Protein AF-A0A7S3NEX8-F1 (afdb_monomer)

Sequence (123 aa):
LKKEWFSLLGRELYYYRSKKESQHKNLYILVGVYIIKEEEELFQNELKLYPFTLVFPHKTRTFYLIKEDERDKWVSTLKQVVGYADFFDYYESGEIIGKGKFGVVKSAVHLKTGKQVAVKILQ

Nearest PDB structures (foldseek):
  5mr1-assembly1_A  TM=8.732E-01  e=9.512E-04  Homo sapiens
  1upr-assembly1_A  TM=8.525E-01  e=6.381E-03  Homo sapiens
  4ejn-assembly1_A  TM=4.653E-01  e=3.704E-03  Homo sapiens
  3ncz-assembly2_C  TM=6.601E-01  e=1.495E-01  Homo sapiens
  5bml-assembly1_B  TM=6.326E-01  e=1.416E-01  Homo sapiens

Solvent-accessible surface area (backbone atoms only — not comparable to full-atom values): 7303 Å² total; per-residue (Å²): 139,82,85,72,32,74,48,78,54,85,55,34,43,34,32,24,84,43,88,85,56,90,64,67,77,45,76,42,78,35,78,81,44,46,79,45,83,51,72,73,45,66,50,92,82,74,44,62,31,24,34,35,34,42,38,44,96,88,50,74,50,77,47,78,28,80,42,62,68,60,37,51,52,50,53,53,53,49,38,60,52,49,61,64,71,61,65,72,81,47,31,49,81,55,58,80,76,45,78,56,100,66,32,38,30,25,36,28,34,32,68,91,76,68,46,77,46,77,46,78,47,73,112

Organism: NCBI:txid151035

Structure (mmCIF, N/CA/C/O backbone):
data_AF-A0A7S3NEX8-F1
#
_entry.id   AF-A0A7S3NEX8-F1
#
loop_
_atom_site.group_PDB
_atom_site.id
_atom_site.type_symbol
_atom_site.label_atom_id
_atom_site.label_alt_id
_atom_site.label_comp_id
_atom_site.label_asym_id
_atom_site.label_entity_id
_atom_site.label_seq_id
_atom_site.pdbx_PDB_ins_code
_atom_site.Cartn_x
_atom_site.Cartn_y
_atom_site.Cartn_z
_atom_site.occupancy
_atom_site.B_iso_or_equiv
_atom_site.auth_seq_id
_atom_site.auth_comp_id
_atom_site.auth_asym_id
_atom_site.auth_atom_id
_atom_site.pdbx_PDB_model_num
ATOM 1 N N . LEU A 1 1 ? 17.549 9.456 -11.528 1.00 75.19 1 LEU A N 1
ATOM 2 C CA . LEU A 1 1 ? 16.768 8.253 -11.145 1.00 75.19 1 LEU A CA 1
ATOM 3 C C . LEU A 1 1 ? 17.329 7.030 -11.862 1.00 75.19 1 LEU A C 1
ATOM 5 O O . LEU A 1 1 ? 17.746 7.161 -13.007 1.00 75.19 1 LEU A O 1
ATOM 9 N N . LYS A 1 2 ? 17.383 5.865 -11.206 1.00 84.06 2 LYS A N 1
ATOM 10 C CA . LYS A 1 2 ? 17.875 4.618 -11.813 1.00 84.06 2 LYS A CA 1
ATOM 11 C C . LYS A 1 2 ? 16.693 3.701 -12.118 1.00 84.06 2 LYS A C 1
ATOM 13 O O . LYS A 1 2 ? 15.859 3.482 -11.247 1.00 84.06 2 LYS A O 1
ATOM 18 N N . LYS A 1 3 ? 16.628 3.166 -13.340 1.00 86.88 3 LYS A N 1
ATOM 19 C CA . LYS A 1 3 ? 15.601 2.192 -13.728 1.00 86.88 3 LYS A CA 1
ATOM 20 C C . LYS A 1 3 ? 15.953 0.821 -13.165 1.00 86.88 3 LYS A C 1
ATOM 22 O O . LYS A 1 3 ? 17.060 0.327 -13.374 1.00 86.88 3 LYS A O 1
ATOM 27 N N . GLU A 1 4 ? 15.001 0.222 -12.470 1.00 89.38 4 GLU A N 1
ATOM 28 C CA . GLU A 1 4 ? 15.164 -1.038 -11.750 1.00 89.38 4 GLU A CA 1
ATOM 29 C C . GLU A 1 4 ? 13.970 -1.954 -12.030 1.00 89.38 4 GLU A C 1
ATOM 31 O O . GLU A 1 4 ? 12.901 -1.482 -12.424 1.00 89.38 4 GLU A O 1
ATOM 36 N N . TRP A 1 5 ? 14.166 -3.268 -11.897 1.00 90.81 5 TRP A N 1
ATOM 37 C CA . TRP A 1 5 ? 13.114 -4.251 -12.143 1.00 90.81 5 TRP A CA 1
ATOM 38 C C . TRP A 1 5 ? 12.693 -4.905 -10.833 1.00 90.81 5 TRP A C 1
ATOM 40 O O . TRP A 1 5 ? 13.539 -5.398 -10.087 1.00 90.81 5 TRP A O 1
ATOM 50 N N . PHE A 1 6 ? 11.387 -4.915 -10.573 1.00 92.88 6 PHE A N 1
ATOM 51 C CA . PHE A 1 6 ? 10.811 -5.465 -9.353 1.00 92.88 6 PHE A CA 1
ATOM 52 C C . PHE A 1 6 ? 9.786 -6.551 -9.667 1.00 92.88 6 PHE A C 1
ATOM 54 O O . PHE A 1 6 ? 9.048 -6.452 -10.647 1.00 92.88 6 PHE A O 1
ATOM 61 N N . SER A 1 7 ? 9.740 -7.577 -8.820 1.00 93.12 7 SE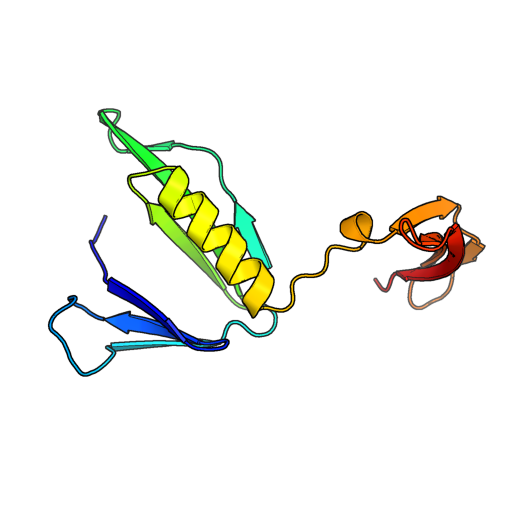R A N 1
ATOM 62 C CA . SER A 1 7 ? 8.745 -8.648 -8.884 1.00 93.12 7 SER A CA 1
ATOM 63 C C . SER A 1 7 ? 8.183 -8.913 -7.496 1.00 93.12 7 SER A C 1
ATOM 65 O O . SER A 1 7 ? 8.942 -9.054 -6.542 1.00 93.12 7 SER A O 1
ATOM 67 N N . LEU A 1 8 ? 6.861 -8.991 -7.387 1.00 92.62 8 LEU A N 1
ATOM 68 C CA . LEU A 1 8 ? 6.167 -9.323 -6.147 1.00 92.62 8 LEU A CA 1
ATOM 69 C C . LEU A 1 8 ? 5.760 -10.796 -6.179 1.00 92.62 8 LEU A C 1
ATOM 71 O O . LEU A 1 8 ? 5.063 -11.216 -7.103 1.00 92.62 8 LEU A O 1
ATOM 75 N N . LEU A 1 9 ? 6.190 -11.569 -5.185 1.00 91.19 9 LEU A N 1
ATOM 76 C CA . LEU A 1 9 ? 5.818 -12.973 -5.016 1.00 91.19 9 LEU A CA 1
ATOM 77 C C . LEU A 1 9 ? 5.434 -13.201 -3.554 1.00 91.19 9 LEU A C 1
ATOM 79 O O . LEU A 1 9 ? 6.242 -12.987 -2.658 1.00 91.19 9 LEU A O 1
ATOM 83 N N . GLY A 1 10 ? 4.191 -13.603 -3.284 1.00 88.81 10 GLY A N 1
ATOM 84 C CA . GLY A 1 10 ? 3.711 -13.688 -1.902 1.00 88.81 10 GLY A CA 1
ATOM 85 C C . GLY A 1 10 ? 3.881 -12.344 -1.184 1.00 88.81 10 GLY A C 1
ATOM 86 O O . GLY A 1 10 ? 3.419 -11.334 -1.699 1.00 88.81 10 GLY A O 1
ATOM 87 N N . ARG A 1 11 ? 4.569 -12.330 -0.030 1.00 90.88 11 ARG A N 1
ATOM 88 C CA . ARG A 1 11 ? 4.867 -11.126 0.785 1.00 90.88 11 ARG A CA 1
ATOM 89 C C . ARG A 1 11 ? 6.273 -10.564 0.579 1.00 90.88 11 ARG A C 1
ATOM 91 O O . ARG A 1 11 ? 6.815 -9.877 1.448 1.00 90.88 11 ARG A O 1
ATOM 98 N N . GLU A 1 12 ? 6.862 -10.874 -0.561 1.00 92.94 12 GLU A N 1
ATOM 99 C CA . GLU A 1 12 ? 8.261 -10.619 -0.855 1.00 92.94 12 GLU A CA 1
ATOM 100 C C . GLU A 1 12 ? 8.388 -9.804 -2.142 1.00 92.94 12 GLU A C 1
ATOM 102 O O . GLU A 1 12 ? 7.871 -10.181 -3.197 1.00 92.94 12 GLU A O 1
ATOM 107 N N . LEU A 1 13 ? 9.090 -8.673 -2.058 1.00 93.75 13 LEU A N 1
ATOM 108 C CA . LEU A 1 13 ? 9.395 -7.820 -3.201 1.00 93.75 13 LEU A CA 1
ATOM 109 C C . LEU A 1 13 ? 10.854 -8.022 -3.617 1.00 93.75 13 LEU A C 1
ATOM 111 O O . LEU A 1 13 ? 11.784 -7.595 -2.932 1.00 93.75 13 LEU A O 1
ATOM 115 N N . TYR A 1 14 ? 11.044 -8.662 -4.761 1.00 93.38 14 TYR A N 1
ATOM 116 C CA . TYR A 1 14 ? 12.341 -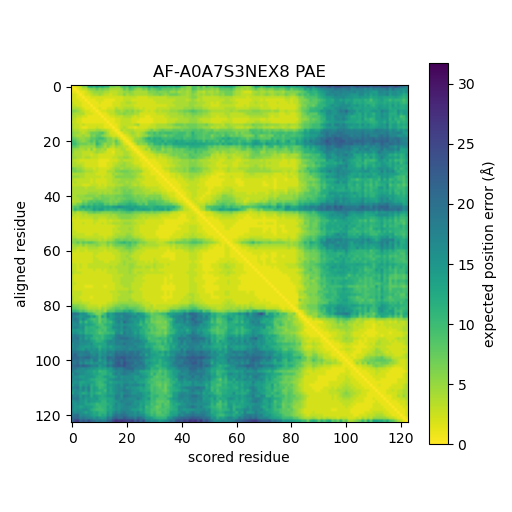8.986 -5.337 1.00 93.38 14 TYR A CA 1
ATOM 117 C C . TYR A 1 14 ? 12.843 -7.852 -6.225 1.00 93.38 14 TYR A C 1
ATOM 119 O O . TYR A 1 14 ? 12.087 -7.300 -7.025 1.00 93.38 14 TYR A O 1
ATOM 127 N N . TYR A 1 15 ? 14.134 -7.546 -6.116 1.00 91.88 15 TYR A N 1
ATOM 128 C CA . TYR A 1 15 ? 14.842 -6.549 -6.918 1.00 91.88 15 TYR A CA 1
ATOM 129 C C . TYR A 1 15 ? 15.821 -7.219 -7.884 1.00 91.88 15 TYR A C 1
ATOM 131 O O . TYR A 1 15 ? 16.629 -8.052 -7.474 1.00 91.88 15 TYR A O 1
ATOM 139 N N . TYR A 1 16 ? 15.812 -6.791 -9.145 1.00 91.00 16 TYR A N 1
ATOM 140 C CA . TYR A 1 16 ? 16.720 -7.237 -10.201 1.00 91.00 16 TYR A CA 1
ATOM 141 C C . TYR A 1 16 ? 17.347 -6.028 -10.897 1.00 91.00 16 TYR A C 1
ATOM 143 O O . TYR A 1 16 ? 16.719 -4.970 -11.035 1.00 91.00 16 TYR A O 1
ATOM 151 N N . ARG A 1 17 ? 18.575 -6.182 -11.411 1.00 83.69 17 ARG A N 1
ATOM 152 C CA . ARG A 1 17 ? 19.218 -5.108 -12.183 1.00 83.69 17 ARG A CA 1
ATOM 153 C C . ARG A 1 17 ? 18.545 -4.929 -13.544 1.00 83.69 17 ARG A C 1
ATOM 155 O O . ARG A 1 17 ? 18.522 -3.822 -14.074 1.00 83.69 17 ARG A O 1
ATOM 162 N N . SER A 1 18 ? 18.007 -6.009 -14.113 1.00 84.69 18 SER A N 1
ATOM 163 C CA . SER A 1 18 ? 17.235 -5.982 -15.355 1.00 84.69 18 SER A CA 1
ATOM 164 C C . SER A 1 18 ? 16.241 -7.143 -15.432 1.00 84.69 18 SER A C 1
ATOM 166 O O . SER A 1 18 ? 16.405 -8.152 -14.755 1.00 84.69 18 SER A O 1
ATOM 168 N N . LYS A 1 19 ? 15.258 -7.036 -16.334 1.00 83.56 19 LYS A N 1
ATOM 169 C CA . LYS A 1 19 ? 14.247 -8.079 -16.588 1.00 83.56 19 LYS A CA 1
ATOM 170 C C . LYS A 1 19 ? 14.832 -9.426 -17.053 1.00 83.56 19 LYS A C 1
ATOM 172 O O . LYS A 1 19 ? 14.156 -10.440 -16.964 1.00 83.56 19 LYS A O 1
ATOM 177 N N . LYS A 1 20 ? 16.055 -9.437 -17.597 1.00 84.44 20 LYS A N 1
ATOM 178 C CA . LYS A 1 20 ? 16.691 -10.641 -18.161 1.00 84.44 20 LYS A CA 1
ATOM 179 C C . LYS A 1 20 ? 17.471 -11.458 -17.125 1.00 84.44 20 LYS A C 1
ATOM 181 O O . LYS A 1 20 ? 17.931 -12.546 -17.451 1.00 84.44 20 LYS A O 1
ATOM 186 N N . GLU A 1 21 ? 17.671 -10.932 -15.917 1.00 83.38 21 GLU A N 1
ATOM 187 C CA . GLU A 1 21 ? 18.419 -11.640 -14.875 1.00 83.38 21 GLU A CA 1
ATOM 188 C C . GLU A 1 21 ? 17.541 -12.707 -14.212 1.00 83.38 21 GLU A C 1
ATOM 190 O O . GLU A 1 21 ? 16.417 -12.431 -13.802 1.00 83.38 21 GLU A O 1
ATOM 195 N N . SER A 1 22 ? 18.072 -13.923 -14.077 1.00 78.31 22 SER A N 1
ATOM 196 C CA . SER A 1 22 ? 17.418 -15.013 -13.343 1.00 78.31 22 SER A CA 1
ATOM 197 C C . SER A 1 22 ? 17.602 -14.898 -11.828 1.00 78.31 22 SER A C 1
ATOM 199 O O . SER A 1 22 ? 16.764 -15.370 -11.064 1.00 78.31 22 SER A O 1
ATOM 201 N N . GLN A 1 23 ? 18.685 -14.255 -11.382 1.00 84.56 23 GLN A N 1
ATOM 202 C CA . GLN A 1 23 ? 18.996 -14.063 -9.969 1.00 84.56 23 GLN A CA 1
ATOM 203 C C . GLN A 1 23 ? 18.624 -12.655 -9.515 1.00 84.56 23 GLN A C 1
ATOM 205 O O . GLN A 1 23 ? 19.024 -11.662 -10.127 1.00 84.56 23 GLN A O 1
ATOM 210 N N . HIS A 1 24 ? 17.884 -12.576 -8.412 1.00 85.62 24 HIS A N 1
ATOM 211 C CA . HIS A 1 24 ? 17.594 -11.308 -7.762 1.00 85.62 24 HIS A CA 1
ATOM 212 C C . HIS A 1 24 ? 18.855 -10.762 -7.083 1.00 85.62 24 HIS A C 1
ATOM 214 O O . HIS A 1 24 ? 19.723 -11.501 -6.623 1.00 85.62 24 HIS A O 1
ATOM 220 N N . LYS A 1 25 ? 18.955 -9.438 -7.018 1.00 89.56 25 LYS A N 1
ATOM 221 C CA . LYS A 1 25 ? 20.019 -8.718 -6.313 1.00 89.56 25 LYS A CA 1
ATOM 222 C C . LYS A 1 25 ? 19.676 -8.468 -4.853 1.00 89.56 25 LYS A C 1
ATOM 224 O O . LYS A 1 25 ? 20.582 -8.361 -4.035 1.00 89.56 25 LYS A O 1
ATOM 229 N N . ASN A 1 26 ? 18.394 -8.300 -4.540 1.00 89.38 26 ASN A N 1
ATOM 230 C CA . ASN A 1 26 ? 17.932 -8.061 -3.178 1.00 89.38 26 ASN A CA 1
ATOM 231 C C . ASN A 1 26 ? 16.463 -8.480 -3.015 1.00 89.38 26 ASN A C 1
ATOM 233 O O . ASN A 1 26 ? 15.759 -8.687 -4.008 1.00 89.38 26 ASN A O 1
ATOM 237 N N . LEU A 1 27 ? 16.023 -8.559 -1.764 1.00 91.75 27 LEU A N 1
ATOM 238 C CA . LEU A 1 27 ? 14.681 -8.929 -1.341 1.00 91.75 27 LEU A CA 1
ATOM 239 C C . LEU A 1 27 ? 14.196 -7.971 -0.246 1.00 91.75 27 LEU A C 1
ATOM 241 O O . LEU A 1 27 ? 14.931 -7.669 0.696 1.00 91.75 27 LEU A O 1
ATOM 245 N N . TYR A 1 28 ? 12.941 -7.539 -0.336 1.00 91.38 28 TYR A N 1
ATOM 246 C CA . TYR A 1 28 ? 12.249 -6.841 0.744 1.00 91.38 28 TYR A CA 1
ATOM 247 C C . TYR A 1 28 ? 11.115 -7.707 1.288 1.00 91.38 28 TYR A C 1
ATOM 249 O O . TYR A 1 28 ? 10.209 -8.087 0.547 1.00 91.38 28 TYR A O 1
ATOM 257 N N . ILE A 1 29 ? 11.151 -7.979 2.593 1.00 90.00 29 ILE A N 1
ATOM 258 C CA . ILE A 1 29 ? 10.048 -8.614 3.319 1.00 90.00 29 ILE A CA 1
ATOM 259 C C . ILE A 1 29 ? 9.025 -7.529 3.650 1.00 90.00 29 ILE A C 1
ATOM 261 O O . ILE A 1 29 ? 9.375 -6.519 4.260 1.00 90.00 29 ILE A O 1
ATOM 265 N N . LEU A 1 30 ? 7.771 -7.732 3.245 1.00 90.44 30 LEU A N 1
ATOM 266 C CA . LEU A 1 30 ? 6.722 -6.716 3.373 1.00 90.44 30 LEU A CA 1
ATOM 267 C C . LEU A 1 30 ? 5.882 -6.842 4.658 1.00 90.44 30 LEU A C 1
ATOM 269 O O . LEU A 1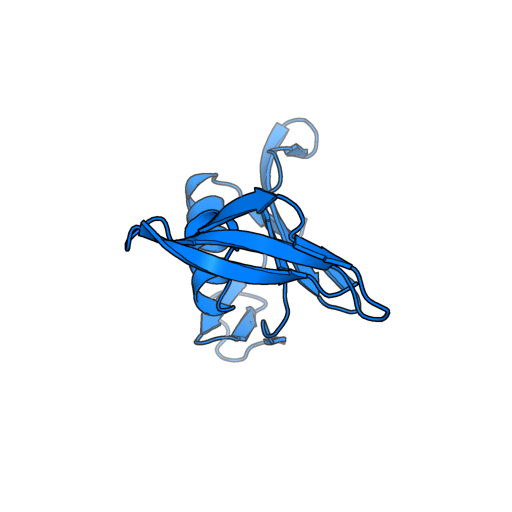 30 ? 4.888 -6.141 4.831 1.00 90.44 30 LEU A O 1
ATOM 273 N N . VAL A 1 31 ? 6.264 -7.728 5.580 1.00 85.00 31 VAL A N 1
ATOM 274 C CA . VAL A 1 31 ? 5.583 -7.878 6.874 1.00 85.00 31 VAL A CA 1
ATOM 275 C C . VAL A 1 31 ? 5.778 -6.613 7.713 1.00 85.00 31 VAL A C 1
ATOM 277 O O . VAL A 1 31 ? 6.909 -6.197 7.955 1.00 85.00 31 VAL A O 1
ATOM 280 N N . GLY A 1 32 ? 4.672 -6.014 8.164 1.00 82.44 32 GLY A N 1
ATOM 281 C CA . GLY A 1 32 ? 4.693 -4.787 8.970 1.00 82.44 32 GLY A CA 1
ATOM 282 C C . GLY A 1 32 ? 5.074 -3.525 8.188 1.00 82.44 32 GLY A C 1
ATOM 283 O O . GLY A 1 32 ? 5.435 -2.523 8.800 1.00 82.44 32 GLY A O 1
ATOM 284 N N . VAL A 1 33 ? 5.025 -3.573 6.853 1.00 90.06 33 VAL A N 1
ATOM 285 C CA . VAL A 1 33 ? 5.297 -2.418 5.990 1.00 90.06 33 VAL A CA 1
ATOM 286 C C . VAL A 1 33 ? 4.013 -1.640 5.738 1.00 90.06 33 VAL A C 1
ATOM 288 O O . VAL A 1 33 ? 3.002 -2.212 5.332 1.00 90.06 33 VAL A O 1
ATOM 291 N N . TYR A 1 34 ? 4.078 -0.322 5.918 1.00 90.50 34 TYR A N 1
ATOM 292 C CA . TYR A 1 34 ? 3.006 0.586 5.517 1.00 90.50 34 TYR A CA 1
ATOM 293 C C . TYR A 1 34 ? 3.268 1.126 4.113 1.00 90.50 34 TYR A C 1
ATOM 295 O O . TYR A 1 34 ? 4.415 1.374 3.735 1.00 90.50 34 TYR A O 1
ATOM 303 N N . ILE A 1 35 ? 2.198 1.307 3.340 1.00 93.75 35 ILE A N 1
ATOM 304 C CA . ILE A 1 35 ? 2.266 1.808 1.967 1.00 93.75 35 ILE A CA 1
ATOM 305 C C . ILE A 1 35 ? 1.552 3.149 1.894 1.00 93.75 35 ILE A C 1
ATOM 307 O O . ILE A 1 35 ? 0.352 3.231 2.164 1.00 93.75 35 ILE A O 1
ATOM 311 N N . ILE A 1 36 ? 2.288 4.176 1.483 1.00 94.00 36 ILE A N 1
ATOM 312 C CA . ILE A 1 36 ? 1.780 5.528 1.259 1.00 94.00 36 ILE A CA 1
ATOM 313 C C . ILE A 1 36 ? 1.694 5.752 -0.252 1.00 94.00 36 ILE A C 1
ATOM 315 O O . ILE A 1 36 ? 2.683 5.589 -0.967 1.00 94.00 36 ILE A O 1
ATOM 319 N N . LYS A 1 37 ? 0.498 6.090 -0.744 1.00 95.75 37 LYS A N 1
ATOM 320 C CA . LYS A 1 37 ? 0.308 6.608 -2.105 1.00 95.75 37 LYS A CA 1
ATOM 321 C C . LYS A 1 37 ? 0.640 8.096 -2.057 1.00 95.75 37 LYS A C 1
ATOM 323 O O . LYS A 1 37 ? -0.034 8.823 -1.339 1.00 95.75 37 LYS A O 1
ATOM 328 N N . GLU A 1 38 ? 1.662 8.508 -2.793 1.00 95.81 38 GLU A N 1
ATOM 329 C CA . GLU A 1 38 ? 2.115 9.901 -2.828 1.00 95.81 38 GLU A CA 1
ATOM 330 C C . GLU A 1 38 ? 1.424 10.659 -3.971 1.00 95.81 38 GLU A C 1
ATOM 332 O O . GLU A 1 38 ? 0.907 10.050 -4.917 1.00 95.81 38 GLU A O 1
ATOM 337 N N . GLU A 1 39 ? 1.416 11.987 -3.902 1.00 95.25 39 GLU A N 1
ATOM 338 C CA . GLU A 1 39 ? 0.977 12.831 -5.016 1.00 95.25 39 GLU A CA 1
ATOM 339 C C . GLU A 1 39 ? 1.990 12.812 -6.167 1.00 95.25 39 GLU A C 1
ATOM 341 O O . GLU A 1 39 ? 3.153 12.447 -6.002 1.00 95.25 39 GLU A O 1
ATOM 346 N N . GLU A 1 40 ? 1.527 13.162 -7.363 1.00 95.44 40 GLU A N 1
ATOM 347 C CA . GLU A 1 40 ? 2.394 13.291 -8.532 1.00 95.44 40 GLU A CA 1
ATOM 348 C C . GLU A 1 40 ? 3.430 14.407 -8.358 1.00 95.44 40 GLU A C 1
ATOM 350 O O . GLU A 1 40 ? 3.139 15.467 -7.809 1.00 95.44 40 GLU A O 1
ATOM 355 N N . GLU A 1 41 ? 4.637 14.189 -8.877 1.00 94.38 41 GLU A N 1
ATOM 356 C CA . GLU A 1 41 ? 5.713 15.180 -8.837 1.00 94.38 41 GLU A CA 1
ATOM 357 C C . GLU A 1 41 ? 6.342 15.379 -10.220 1.00 94.38 41 GLU A C 1
ATOM 359 O O . GLU A 1 41 ? 6.379 14.468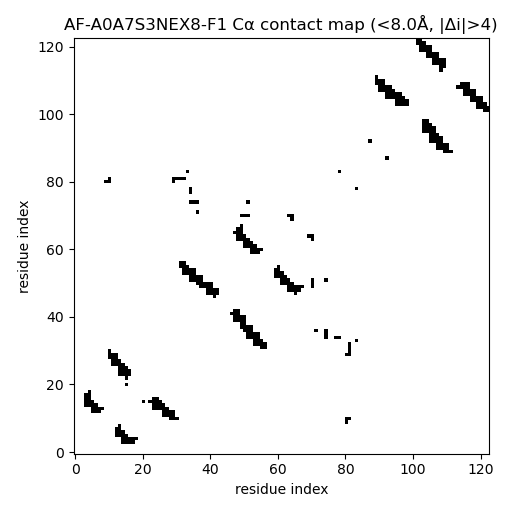 -11.053 1.00 94.38 41 GLU A O 1
ATOM 364 N N . LEU A 1 42 ? 6.851 16.586 -10.472 1.00 93.19 42 LEU A N 1
ATOM 365 C CA . LEU A 1 42 ? 7.602 16.901 -11.684 1.00 93.19 42 LEU A CA 1
ATOM 366 C C . LEU A 1 42 ? 9.097 16.709 -11.433 1.00 93.19 42 LEU A C 1
ATOM 368 O O . LEU A 1 42 ? 9.724 17.448 -10.675 1.00 93.19 42 LEU A O 1
ATOM 372 N N . PHE A 1 43 ? 9.695 15.747 -12.126 1.00 89.19 43 PHE A N 1
ATOM 373 C CA . PHE A 1 43 ? 11.136 15.560 -12.153 1.00 89.19 43 PHE A CA 1
ATOM 374 C C . PHE A 1 43 ? 11.755 16.444 -13.236 1.00 89.19 43 PHE A C 1
ATOM 376 O O . PHE A 1 43 ? 11.424 16.324 -14.418 1.00 89.19 43 PHE A O 1
ATOM 383 N N . GLN A 1 44 ? 12.657 17.339 -12.819 1.00 88.44 44 G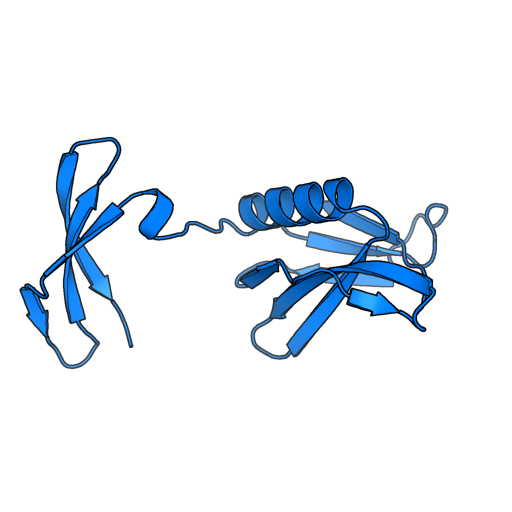LN A N 1
ATOM 384 C CA . GLN A 1 44 ? 13.348 18.294 -13.698 1.00 88.44 44 GLN A CA 1
ATOM 385 C C . GLN A 1 44 ? 12.393 19.148 -14.557 1.00 88.44 44 GLN A C 1
ATOM 387 O O . GLN A 1 44 ? 12.756 19.553 -15.652 1.00 88.44 44 GLN A O 1
ATOM 392 N N . ASN A 1 45 ? 11.180 19.427 -14.061 1.00 84.69 45 ASN A N 1
ATOM 393 C CA . ASN A 1 45 ? 10.126 20.195 -14.745 1.00 84.69 45 ASN A CA 1
ATOM 394 C C . ASN A 1 45 ? 9.639 19.630 -16.095 1.00 84.69 45 ASN A C 1
ATOM 396 O O . ASN A 1 45 ? 8.872 20.296 -16.784 1.00 84.69 45 ASN A O 1
ATOM 400 N N . GLU A 1 46 ? 10.025 18.407 -16.460 1.00 88.62 46 GLU A N 1
ATOM 401 C CA . GLU A 1 46 ? 9.674 17.807 -17.757 1.00 88.62 46 GLU A CA 1
ATOM 402 C C . GLU A 1 46 ? 8.962 16.463 -17.608 1.00 88.62 46 GLU A C 1
ATOM 404 O O . GLU A 1 46 ? 8.044 16.152 -18.369 1.00 88.62 46 GLU A O 1
ATOM 409 N N . LEU A 1 47 ? 9.364 15.654 -16.623 1.00 89.94 47 LEU A N 1
ATOM 410 C CA . LEU A 1 47 ? 8.856 14.299 -16.464 1.00 89.94 47 LEU A CA 1
ATOM 411 C C . LEU A 1 47 ? 7.945 14.195 -15.248 1.00 89.94 47 LEU A C 1
ATOM 413 O O . LEU A 1 47 ? 8.391 14.286 -14.108 1.00 89.94 47 LEU A O 1
ATOM 417 N N . LYS A 1 48 ? 6.670 13.921 -15.503 1.00 94.81 48 LYS A N 1
ATOM 418 C CA . LYS A 1 48 ? 5.696 13.613 -14.462 1.00 94.81 48 LYS A CA 1
ATOM 419 C C . LYS A 1 48 ? 5.932 12.208 -13.904 1.00 94.81 48 LYS A C 1
ATOM 421 O O . LYS A 1 48 ? 5.973 11.236 -14.662 1.00 94.81 48 LYS A O 1
ATOM 426 N N . LEU A 1 49 ? 6.090 12.110 -12.590 1.00 96.00 49 LEU A N 1
ATOM 427 C CA . LEU A 1 49 ? 6.277 10.862 -11.859 1.00 96.00 49 LEU A CA 1
ATOM 428 C C . LEU A 1 49 ? 5.125 10.638 -10.886 1.00 96.00 49 LEU A C 1
ATOM 430 O O . LEU A 1 49 ? 4.562 11.576 -10.330 1.00 96.00 49 LEU A O 1
ATOM 434 N N . TYR A 1 50 ? 4.822 9.366 -10.659 1.00 97.19 50 TYR A N 1
ATOM 435 C CA . TYR A 1 50 ? 3.778 8.899 -9.759 1.00 97.19 50 TYR A CA 1
ATOM 436 C C . TYR A 1 50 ? 4.431 8.039 -8.673 1.00 97.19 50 TYR A C 1
ATOM 438 O O . TYR A 1 50 ? 4.707 6.855 -8.912 1.00 97.19 50 TYR A O 1
ATOM 446 N N . PRO A 1 51 ? 4.755 8.623 -7.508 1.00 97.19 51 PRO A N 1
ATOM 447 C CA . PRO A 1 51 ? 5.438 7.913 -6.450 1.00 97.19 51 PRO A CA 1
ATOM 448 C C . PRO A 1 51 ? 4.511 7.094 -5.544 1.00 97.19 51 PRO A C 1
ATOM 450 O O . PRO A 1 51 ? 3.304 7.330 -5.423 1.00 97.19 51 PRO A O 1
ATOM 453 N N . PHE A 1 52 ? 5.117 6.124 -4.866 1.00 97.12 52 PHE A N 1
ATOM 454 C CA . PHE A 1 52 ? 4.598 5.535 -3.636 1.00 97.12 52 PHE A CA 1
ATOM 455 C C . PHE A 1 52 ? 5.752 5.208 -2.683 1.00 97.12 52 PHE A C 1
ATOM 457 O O . PHE A 1 52 ? 6.861 4.885 -3.121 1.00 97.12 52 PHE A O 1
ATOM 464 N N . THR A 1 53 ? 5.489 5.240 -1.380 1.00 96.44 53 THR A N 1
ATOM 465 C CA . THR A 1 53 ? 6.500 4.998 -0.345 1.00 96.44 53 THR A CA 1
ATOM 466 C C . THR A 1 53 ? 6.185 3.736 0.446 1.00 96.44 53 THR A C 1
ATOM 468 O O . THR A 1 53 ? 5.078 3.554 0.952 1.00 96.44 53 THR A O 1
ATOM 471 N N . LEU A 1 54 ? 7.186 2.865 0.577 1.00 94.81 54 LEU A N 1
ATOM 472 C CA . LEU A 1 54 ? 7.193 1.771 1.542 1.00 94.81 54 LEU A CA 1
ATOM 473 C C . LEU A 1 54 ? 7.862 2.245 2.830 1.00 94.81 54 LEU A C 1
ATOM 475 O O . LEU A 1 54 ? 9.038 2.621 2.827 1.00 94.81 54 LE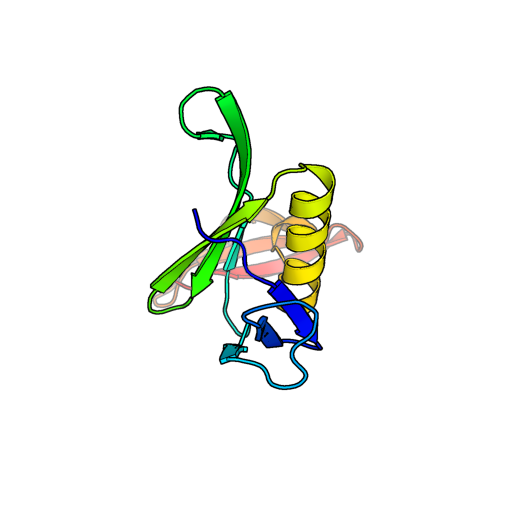U A O 1
ATOM 479 N N . VAL A 1 55 ? 7.124 2.200 3.932 1.00 93.56 55 VAL A N 1
ATOM 480 C CA . VAL A 1 55 ? 7.600 2.557 5.269 1.00 93.56 55 VAL A CA 1
ATOM 481 C C . VAL A 1 55 ? 7.884 1.270 6.032 1.00 93.56 55 VAL A C 1
ATOM 483 O O . VAL A 1 55 ? 6.970 0.590 6.499 1.00 93.56 55 VAL A O 1
ATOM 486 N N . PHE A 1 56 ? 9.165 0.920 6.126 1.00 90.31 56 PHE A N 1
ATOM 487 C CA . PHE A 1 56 ? 9.651 -0.171 6.967 1.00 90.31 56 PHE A CA 1
ATOM 488 C C . PHE A 1 56 ? 9.933 0.363 8.381 1.00 90.31 56 PHE A C 1
ATOM 490 O O . PHE A 1 56 ? 10.240 1.547 8.527 1.00 90.31 56 PHE A O 1
ATOM 497 N N . PRO A 1 57 ? 9.962 -0.498 9.416 1.00 85.81 57 PRO A N 1
ATOM 498 C CA . PRO A 1 57 ? 10.220 -0.071 10.797 1.00 85.81 57 PRO A CA 1
ATOM 499 C C . PRO A 1 57 ? 11.504 0.751 11.009 1.00 85.81 57 PRO A C 1
ATOM 501 O O . PRO A 1 57 ? 11.576 1.553 11.932 1.00 85.81 57 PRO A O 1
ATOM 504 N N . HIS A 1 58 ? 12.523 0.558 10.164 1.00 86.12 58 HIS A N 1
ATOM 505 C CA . HIS A 1 58 ? 13.838 1.196 10.316 1.00 86.12 58 HIS A CA 1
ATOM 506 C C . HIS A 1 58 ? 14.231 2.119 9.156 1.00 86.12 58 HIS A C 1
ATOM 508 O O . HIS A 1 58 ? 15.316 2.695 9.183 1.00 86.12 58 HIS A O 1
ATOM 514 N N . LYS A 1 59 ? 13.415 2.208 8.098 1.00 91.75 59 LYS A N 1
ATOM 515 C CA . LYS A 1 59 ? 13.721 3.010 6.902 1.00 91.75 59 LYS A CA 1
ATOM 516 C C . LYS A 1 59 ? 12.502 3.181 6.008 1.00 91.75 59 LYS A C 1
ATOM 518 O O . LYS A 1 59 ? 11.635 2.316 5.959 1.00 91.75 59 LYS A O 1
ATOM 523 N N . THR A 1 60 ? 12.500 4.228 5.200 1.00 94.31 60 THR A N 1
ATOM 524 C CA . THR A 1 60 ? 11.536 4.404 4.112 1.00 94.31 60 THR A CA 1
ATOM 525 C C . THR A 1 60 ? 12.197 4.150 2.760 1.00 94.31 60 THR A C 1
ATOM 527 O O . THR A 1 60 ? 13.423 4.209 2.614 1.00 94.31 60 THR A O 1
ATOM 530 N N . ARG A 1 61 ? 11.393 3.806 1.755 1.00 93.62 61 ARG A N 1
ATOM 531 C CA . ARG A 1 61 ? 11.838 3.716 0.364 1.00 93.62 61 ARG A CA 1
ATOM 532 C C . ARG A 1 61 ? 10.727 4.167 -0.571 1.00 93.62 61 ARG A C 1
ATOM 534 O O . ARG A 1 61 ? 9.676 3.534 -0.613 1.00 93.62 61 ARG A O 1
ATOM 541 N N . THR A 1 62 ? 11.000 5.213 -1.338 1.00 95.25 62 THR A N 1
ATOM 542 C CA . THR A 1 62 ? 10.084 5.748 -2.347 1.00 95.25 62 THR A CA 1
ATOM 543 C C . THR A 1 62 ? 10.412 5.165 -3.716 1.00 95.25 62 THR A C 1
ATOM 545 O O . THR A 1 62 ? 11.577 5.073 -4.115 1.00 95.25 62 THR A O 1
ATOM 548 N N . PHE A 1 63 ? 9.372 4.732 -4.415 1.00 94.94 63 PHE A N 1
ATOM 549 C CA . PHE A 1 63 ? 9.414 4.196 -5.767 1.00 94.94 63 PHE A CA 1
ATOM 550 C C . PHE A 1 63 ? 8.688 5.164 -6.682 1.00 94.94 63 PHE A C 1
ATOM 552 O O . PHE A 1 63 ? 7.647 5.687 -6.306 1.00 94.94 63 PHE A O 1
ATOM 559 N N . TYR A 1 64 ? 9.218 5.363 -7.885 1.00 95.38 64 TYR A N 1
ATOM 560 C CA . TYR A 1 64 ? 8.683 6.310 -8.856 1.00 95.38 64 TYR A CA 1
ATOM 561 C C . TYR A 1 64 ? 8.269 5.569 -10.118 1.00 95.38 64 TYR A C 1
ATOM 563 O O . TYR A 1 64 ? 9.068 4.822 -10.691 1.00 95.38 64 TYR A O 1
ATOM 571 N N . LEU A 1 65 ? 7.030 5.783 -10.551 1.00 95.44 65 LEU A N 1
ATOM 572 C CA . LEU A 1 65 ? 6.488 5.206 -11.773 1.00 95.44 65 LEU A CA 1
ATOM 573 C C . LEU A 1 65 ? 6.167 6.306 -12.776 1.00 95.44 65 LEU A C 1
ATOM 575 O O . LEU A 1 65 ? 5.899 7.444 -12.410 1.00 95.44 65 LEU A O 1
ATOM 579 N N . ILE A 1 66 ? 6.218 5.951 -14.057 1.00 94.56 66 ILE A N 1
ATOM 580 C CA . ILE A 1 66 ? 5.951 6.886 -15.160 1.00 94.56 66 ILE A CA 1
ATOM 581 C C . ILE A 1 66 ? 4.447 7.004 -15.414 1.00 94.56 66 ILE A C 1
ATOM 583 O O . ILE A 1 66 ? 3.988 8.022 -15.921 1.00 94.56 66 ILE A O 1
ATOM 587 N N . LYS A 1 67 ? 3.674 5.971 -15.068 1.00 96.06 67 LYS A N 1
ATOM 588 C CA . LYS A 1 67 ? 2.230 5.957 -15.264 1.00 96.06 67 LYS A CA 1
ATOM 589 C C . LYS A 1 67 ? 1.482 5.837 -13.949 1.00 96.06 67 LYS A C 1
ATOM 591 O O . LYS A 1 67 ? 1.881 5.089 -13.052 1.00 96.06 67 LYS A O 1
ATOM 596 N N . GLU A 1 68 ? 0.374 6.558 -13.882 1.00 96.69 68 GLU A N 1
ATOM 597 C CA . GLU A 1 68 ? -0.492 6.602 -12.714 1.00 96.69 68 GLU A CA 1
ATOM 598 C C . GLU A 1 68 ? -1.176 5.260 -12.437 1.00 96.69 68 GLU A C 1
ATOM 600 O O . GLU A 1 68 ? -1.205 4.794 -11.298 1.00 96.69 68 GLU A O 1
ATOM 605 N N . ASP A 1 69 ? -1.678 4.619 -13.492 1.00 97.19 69 ASP A N 1
ATOM 606 C CA . ASP A 1 69 ? -2.377 3.334 -13.441 1.00 97.19 69 ASP A CA 1
ATOM 607 C C . ASP A 1 69 ? -1.470 2.211 -12.922 1.00 97.19 69 ASP A C 1
ATOM 609 O O . ASP A 1 69 ? -1.885 1.390 -12.101 1.00 97.19 69 ASP A O 1
ATOM 613 N N . GLU A 1 70 ? -0.203 2.199 -13.343 1.00 96.56 70 GLU A N 1
ATOM 614 C CA . GLU A 1 70 ? 0.798 1.269 -12.829 1.00 96.56 70 GLU A CA 1
ATOM 615 C C . GLU A 1 70 ? 1.054 1.509 -11.338 1.00 96.56 70 GLU A C 1
ATOM 617 O O . GLU A 1 70 ? 1.073 0.546 -10.567 1.00 96.56 70 GLU A O 1
ATOM 622 N N . ARG A 1 71 ? 1.204 2.771 -10.910 1.00 97.25 71 ARG A N 1
ATOM 623 C CA . ARG A 1 71 ? 1.387 3.130 -9.493 1.00 97.25 71 ARG A CA 1
ATOM 624 C C . ARG A 1 71 ? 0.204 2.659 -8.657 1.00 97.25 71 ARG A C 1
ATOM 626 O O . ARG A 1 71 ? 0.406 2.018 -7.627 1.00 97.25 71 ARG A O 1
ATOM 633 N N . ASP A 1 72 ? -1.015 2.909 -9.117 1.00 96.44 72 ASP A N 1
ATOM 634 C CA . ASP A 1 72 ? -2.239 2.528 -8.408 1.00 96.44 72 ASP A CA 1
ATOM 635 C C . ASP A 1 72 ? -2.403 1.011 -8.317 1.00 96.44 72 ASP A C 1
ATOM 637 O O . ASP A 1 72 ? -2.719 0.480 -7.247 1.00 96.44 72 ASP A O 1
ATOM 641 N N . LYS A 1 73 ? -2.089 0.293 -9.400 1.00 96.81 73 LYS A N 1
ATOM 642 C CA . LYS A 1 73 ? -2.063 -1.171 -9.406 1.00 96.81 73 LYS A CA 1
ATOM 643 C C . LYS A 1 73 ? -1.044 -1.722 -8.410 1.00 96.81 73 LYS A C 1
ATOM 645 O O . LYS A 1 73 ? -1.362 -2.660 -7.673 1.00 96.81 73 LYS A O 1
ATOM 650 N N . TRP A 1 74 ? 0.161 -1.151 -8.360 1.00 96.44 74 TRP A N 1
ATOM 651 C CA . TRP A 1 74 ? 1.191 -1.547 -7.399 1.00 96.44 74 TRP A CA 1
ATOM 652 C C . TRP A 1 74 ? 0.750 -1.295 -5.960 1.00 96.44 74 TRP A C 1
ATOM 654 O O . TRP A 1 74 ? 0.796 -2.221 -5.153 1.00 96.44 74 TRP A O 1
ATOM 664 N N . VAL A 1 75 ? 0.269 -0.091 -5.644 1.00 95.44 75 VAL A N 1
ATOM 665 C CA . VAL A 1 75 ? -0.211 0.256 -4.297 1.00 95.44 75 VAL A CA 1
ATOM 666 C C . VAL A 1 75 ? -1.342 -0.677 -3.863 1.00 95.44 75 VAL A C 1
ATOM 668 O O . VAL A 1 75 ? -1.289 -1.217 -2.759 1.00 95.44 75 VAL A O 1
ATOM 671 N N . SER A 1 76 ? -2.334 -0.906 -4.727 1.00 93.50 76 SER A N 1
ATOM 672 C CA . SER A 1 76 ? -3.454 -1.813 -4.456 1.00 93.50 76 SER A CA 1
ATOM 673 C C . SER A 1 76 ? -2.974 -3.239 -4.159 1.00 93.50 76 SER A C 1
ATOM 675 O O . SER A 1 76 ? -3.320 -3.808 -3.121 1.00 93.50 76 SER A O 1
ATOM 677 N N . THR A 1 77 ? -2.107 -3.787 -5.016 1.00 93.69 77 THR A N 1
ATOM 678 C CA . THR A 1 77 ? -1.586 -5.156 -4.864 1.00 93.69 77 THR A CA 1
ATOM 679 C C . THR A 1 77 ? -0.733 -5.293 -3.600 1.00 93.69 77 THR A C 1
ATOM 681 O O . THR A 1 77 ? -0.869 -6.262 -2.855 1.00 93.69 77 THR A O 1
ATOM 684 N N . LEU A 1 78 ? 0.127 -4.309 -3.316 1.00 93.69 78 LEU A N 1
ATOM 685 C CA . LEU A 1 78 ? 0.975 -4.307 -2.123 1.00 93.69 78 LEU A CA 1
ATOM 686 C C . LEU A 1 78 ? 0.136 -4.238 -0.845 1.00 93.69 78 LEU A C 1
ATOM 688 O O . LEU A 1 78 ? 0.386 -5.022 0.068 1.00 93.69 78 LEU A O 1
ATOM 692 N N . LYS A 1 79 ? -0.888 -3.374 -0.796 1.00 90.56 79 LYS A N 1
ATOM 693 C CA . LYS A 1 79 ? -1.826 -3.295 0.337 1.00 90.56 79 LYS A CA 1
ATOM 694 C C . LYS A 1 79 ? -2.503 -4.642 0.606 1.00 90.56 79 LYS A C 1
ATOM 696 O O . LYS A 1 79 ? -2.516 -5.097 1.747 1.00 90.56 79 LYS A O 1
ATOM 701 N N . GLN A 1 80 ? -2.986 -5.323 -0.434 1.00 88.06 80 GLN A N 1
ATOM 702 C CA . GLN A 1 80 ? -3.582 -6.657 -0.288 1.00 88.06 80 GLN A CA 1
ATOM 703 C C . GLN A 1 80 ? -2.584 -7.675 0.282 1.00 88.06 80 GLN A C 1
ATOM 705 O O . GLN A 1 80 ? -2.902 -8.421 1.208 1.00 88.06 80 GLN A O 1
ATOM 710 N N . VAL A 1 81 ? -1.358 -7.682 -0.240 1.00 88.62 81 VAL A N 1
ATOM 711 C CA . VAL A 1 81 ? -0.317 -8.644 0.137 1.00 88.62 81 VAL A CA 1
ATOM 712 C C . VAL A 1 81 ? 0.168 -8.470 1.577 1.00 88.62 81 VAL A C 1
ATOM 714 O O . VAL A 1 81 ? 0.357 -9.469 2.282 1.00 88.62 81 VAL A O 1
ATOM 717 N N . VAL A 1 82 ? 0.362 -7.229 2.036 1.00 86.69 82 VAL A N 1
ATOM 718 C CA . VAL A 1 82 ? 0.789 -6.975 3.424 1.00 86.69 82 VAL A CA 1
ATOM 719 C C . VAL A 1 82 ? -0.310 -7.273 4.441 1.00 86.69 82 VAL A C 1
ATOM 721 O O . VAL A 1 82 ? -0.047 -7.262 5.641 1.00 86.69 82 VAL A O 1
ATOM 724 N N . GLY A 1 83 ? -1.525 -7.582 3.976 1.00 77.25 83 GLY A N 1
ATOM 725 C CA . GLY A 1 83 ? -2.694 -7.714 4.834 1.00 77.25 83 GLY A CA 1
ATOM 726 C C . GLY A 1 83 ? -3.107 -6.365 5.409 1.00 77.25 83 GLY A C 1
ATOM 727 O O . GLY A 1 83 ? -3.549 -6.309 6.554 1.00 77.25 83 GLY A O 1
ATOM 728 N N . TYR A 1 84 ? -2.917 -5.285 4.641 1.00 70.44 84 TYR A N 1
ATOM 729 C CA . TYR A 1 84 ? -3.376 -3.960 5.028 1.00 70.44 84 TYR A CA 1
ATOM 730 C C . TYR A 1 84 ? -4.893 -4.020 5.174 1.00 70.44 84 TYR A C 1
ATOM 732 O O . TYR A 1 84 ? -5.617 -4.217 4.198 1.00 70.44 84 TYR A O 1
ATOM 740 N N . ALA A 1 85 ? -5.352 -3.887 6.408 1.00 68.19 85 ALA A N 1
ATOM 741 C CA . ALA A 1 85 ? -6.747 -3.707 6.743 1.00 68.19 85 ALA A CA 1
ATOM 742 C C . ALA A 1 85 ? -6.841 -2.344 7.416 1.00 68.19 85 ALA A C 1
ATOM 744 O O . ALA A 1 85 ? -6.345 -2.178 8.534 1.00 68.19 85 ALA A O 1
ATOM 745 N N . ASP A 1 86 ? -7.421 -1.365 6.724 1.00 75.69 86 ASP A N 1
ATOM 746 C CA . ASP A 1 86 ? -7.776 -0.122 7.386 1.00 75.69 86 ASP A CA 1
ATOM 747 C C . ASP A 1 86 ? -8.974 -0.405 8.292 1.00 75.69 86 ASP A C 1
ATOM 749 O O . ASP A 1 86 ? -9.943 -1.044 7.886 1.00 75.69 86 ASP A O 1
ATOM 753 N N . PHE A 1 87 ? -8.914 0.059 9.534 1.00 82.00 87 PHE A N 1
ATOM 754 C CA . PHE A 1 87 ? -10.055 -0.010 10.436 1.00 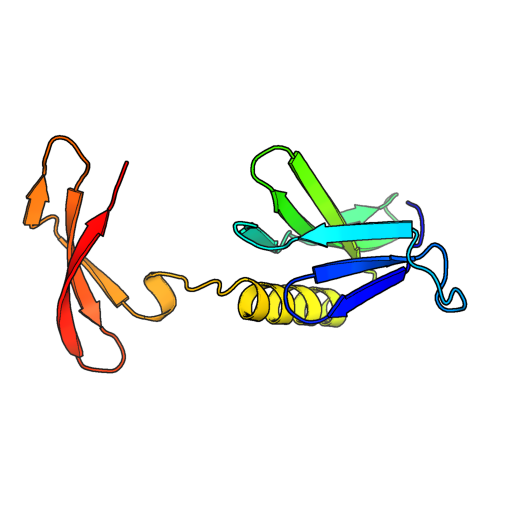82.00 87 PHE A CA 1
ATOM 755 C C . PHE A 1 87 ? -11.305 0.623 9.803 1.00 82.00 87 PHE A C 1
ATOM 757 O O . PHE A 1 87 ? -12.397 0.056 9.894 1.00 82.00 87 PHE A O 1
ATOM 764 N N . PHE A 1 88 ? -11.126 1.753 9.115 1.00 84.12 88 PHE A N 1
ATOM 765 C CA . PHE A 1 88 ? -12.202 2.523 8.500 1.00 84.12 88 PHE A CA 1
ATOM 766 C C . PHE A 1 88 ? -12.804 1.851 7.257 1.00 84.12 88 PHE A C 1
ATOM 768 O O . PHE A 1 88 ? -13.915 2.202 6.869 1.00 84.12 88 PHE A O 1
ATOM 775 N N . ASP A 1 89 ? -12.144 0.838 6.683 1.00 84.94 89 ASP A N 1
ATOM 776 C CA . ASP A 1 89 ? -12.724 0.032 5.598 1.00 84.94 89 ASP A CA 1
ATOM 777 C C . ASP A 1 89 ? -13.858 -0.881 6.103 1.00 84.94 89 ASP A C 1
ATOM 779 O O . ASP A 1 89 ? -14.732 -1.291 5.335 1.00 84.94 89 ASP A O 1
ATOM 783 N N . TYR A 1 90 ? -13.851 -1.230 7.395 1.00 88.94 90 TYR A N 1
ATOM 784 C CA . TYR A 1 90 ? -14.767 -2.222 7.971 1.00 88.94 90 TYR A CA 1
ATOM 785 C C . TYR A 1 90 ? -15.664 -1.660 9.071 1.00 88.94 90 TYR A C 1
ATOM 787 O O . TYR A 1 90 ? -16.716 -2.246 9.347 1.00 88.94 90 TYR A O 1
ATOM 795 N N . TYR A 1 91 ? -15.268 -0.553 9.699 1.00 93.50 91 TYR A N 1
ATOM 796 C CA . TYR A 1 91 ? -15.925 -0.022 10.883 1.00 93.50 91 TYR A CA 1
ATOM 797 C C . TYR A 1 91 ? -16.101 1.493 10.833 1.00 93.50 91 TYR A C 1
ATOM 799 O O . TYR A 1 91 ? -15.202 2.240 10.454 1.00 93.50 91 TYR A O 1
ATOM 807 N N . GLU A 1 92 ? -17.241 1.946 11.338 1.00 94.44 92 GLU A N 1
ATOM 808 C CA . GLU A 1 92 ? -17.479 3.344 11.678 1.00 94.44 92 GLU A CA 1
ATOM 809 C C . GLU A 1 92 ? -17.107 3.580 13.150 1.00 94.44 92 GLU A C 1
ATOM 811 O O . GLU A 1 92 ? -17.601 2.877 14.036 1.00 94.44 92 GLU A O 1
ATOM 816 N N . SER A 1 93 ? -16.211 4.536 13.428 1.00 92.94 93 SER A N 1
ATOM 817 C CA . SER A 1 93 ? -15.789 4.864 14.799 1.00 92.94 93 SER A CA 1
ATOM 818 C C . SER A 1 93 ? -16.869 5.661 15.526 1.00 92.94 93 SER A C 1
ATOM 820 O O . SER A 1 93 ? -17.263 6.729 15.071 1.00 92.94 93 SER A O 1
ATOM 822 N N . GLY A 1 94 ? -17.239 5.210 16.719 1.00 93.50 94 GLY A N 1
ATOM 823 C CA . GLY A 1 94 ? -18.095 5.931 17.654 1.00 93.50 94 GLY A CA 1
ATOM 824 C C . GLY A 1 94 ? -17.318 6.625 18.776 1.00 93.50 94 GLY A C 1
ATOM 825 O O . GLY A 1 94 ? -16.133 6.967 18.651 1.00 93.50 94 GLY A O 1
ATOM 826 N N . GLU A 1 95 ? -18.017 6.843 19.888 1.00 95.69 95 GLU A N 1
ATOM 827 C CA . GLU A 1 95 ? -17.528 7.561 21.064 1.00 95.69 95 GLU A CA 1
ATOM 828 C C . GLU A 1 95 ? -16.532 6.746 21.899 1.00 95.69 95 GLU A C 1
ATOM 830 O O . GLU A 1 95 ? -16.439 5.521 21.805 1.00 95.69 95 GLU A O 1
ATOM 835 N N . ILE A 1 96 ? -15.779 7.433 22.760 1.00 95.75 96 ILE A N 1
ATOM 836 C CA . ILE A 1 96 ? -14.901 6.787 23.739 1.00 95.75 96 ILE A CA 1
ATOM 837 C C . ILE A 1 96 ? -15.753 6.221 24.873 1.00 95.75 96 ILE A C 1
ATOM 839 O O . ILE A 1 96 ? -16.387 6.971 25.606 1.00 95.75 96 ILE A O 1
ATOM 843 N N . ILE A 1 97 ? -15.687 4.906 25.062 1.00 96.56 97 ILE A N 1
ATOM 844 C CA . ILE A 1 97 ? -16.421 4.182 26.109 1.00 96.56 97 ILE A CA 1
ATOM 845 C C . ILE A 1 97 ? -15.524 3.740 27.271 1.00 96.56 97 ILE A C 1
ATOM 847 O O . ILE A 1 97 ? -16.016 3.299 28.304 1.00 96.56 97 ILE A O 1
ATOM 851 N N . GLY A 1 98 ? -14.201 3.861 27.136 1.00 95.19 98 GLY A N 1
ATOM 852 C CA . GLY A 1 98 ? -13.270 3.565 28.221 1.00 95.19 98 GLY A CA 1
ATOM 853 C C . GLY A 1 98 ? -11.878 4.136 27.983 1.00 95.19 98 GLY A C 1
ATOM 854 O O . GLY A 1 98 ? -11.412 4.221 26.849 1.00 95.19 98 GLY A O 1
ATOM 855 N N . LYS A 1 99 ? -11.188 4.513 29.060 1.00 95.81 99 LYS A N 1
ATOM 856 C CA . LYS A 1 99 ? -9.782 4.943 29.039 1.00 95.81 99 LYS A CA 1
ATOM 857 C C . LYS A 1 99 ? -9.019 4.176 30.111 1.00 95.81 99 LYS A C 1
ATOM 859 O O . LYS A 1 99 ? -9.504 4.047 31.232 1.00 95.81 99 LYS A O 1
ATOM 864 N N . GLY A 1 100 ? -7.839 3.667 29.776 1.00 90.88 100 GLY A N 1
ATOM 865 C CA . GLY A 1 100 ? -6.991 2.944 30.718 1.00 90.88 100 GLY A CA 1
ATOM 866 C C . GLY A 1 100 ? -5.509 3.182 30.457 1.00 90.88 100 GLY A C 1
ATOM 867 O O . GLY A 1 100 ? -5.128 3.866 29.512 1.00 90.88 100 GLY A O 1
ATOM 868 N N . LYS A 1 101 ? -4.660 2.566 31.286 1.00 90.94 101 LYS A N 1
ATOM 869 C CA . LYS A 1 101 ? -3.195 2.704 31.216 1.00 90.94 101 LYS A CA 1
ATOM 870 C C . LYS A 1 101 ? -2.596 2.358 29.841 1.00 90.94 101 LYS A C 1
ATOM 872 O O . LYS A 1 101 ? -1.550 2.883 29.495 1.00 90.94 101 LYS A O 1
ATOM 877 N N . PHE A 1 102 ? -3.248 1.477 29.080 1.00 86.62 102 PHE A N 1
ATOM 878 C CA . PHE A 1 102 ? -2.748 0.932 27.809 1.00 86.62 102 PHE A CA 1
ATOM 879 C C . PHE A 1 102 ? -3.533 1.426 26.583 1.00 86.62 102 PHE A C 1
ATOM 881 O O . PHE A 1 102 ? -3.586 0.733 25.569 1.00 86.62 102 PHE A O 1
ATOM 888 N N . GLY A 1 103 ? -4.212 2.569 26.699 1.00 92.12 103 GLY A N 1
ATOM 889 C CA . GLY A 1 103 ? -4.935 3.195 25.595 1.00 92.12 103 GLY A CA 1
ATOM 890 C C . GLY A 1 103 ? -6.433 3.365 25.846 1.00 92.12 103 GLY A C 1
ATOM 891 O O . GLY A 1 103 ? -6.907 3.415 26.987 1.00 92.12 103 GLY A O 1
ATOM 892 N N . VAL A 1 104 ? -7.188 3.490 24.757 1.00 95.06 104 VAL A N 1
ATOM 893 C CA . VAL A 1 104 ? -8.584 3.946 24.757 1.00 95.06 104 VAL A CA 1
ATOM 894 C C . VAL A 1 104 ? -9.476 2.904 24.095 1.00 95.06 104 VAL A C 1
ATOM 896 O O . VAL A 1 104 ? -9.101 2.297 23.099 1.00 95.06 104 VAL A O 1
ATOM 899 N N . VAL A 1 105 ? -10.671 2.696 24.635 1.00 95.81 105 VAL A N 1
ATOM 900 C CA . VAL A 1 105 ? -11.710 1.863 24.027 1.00 95.81 105 VAL A CA 1
ATOM 901 C C . VAL A 1 105 ? -12.786 2.776 23.451 1.00 95.81 105 VAL A C 1
ATOM 903 O O . VAL A 1 105 ? -13.309 3.635 24.164 1.00 95.81 105 VAL A O 1
ATOM 906 N N . LYS A 1 106 ? -13.120 2.591 22.174 1.00 96.31 106 LYS A N 1
ATOM 907 C CA . LYS A 1 106 ? -14.226 3.275 21.493 1.00 96.31 106 LYS A CA 1
ATOM 908 C C . LYS A 1 106 ? -15.335 2.294 21.123 1.00 96.31 106 LYS A C 1
ATOM 910 O O . LYS A 1 106 ? -15.048 1.122 20.881 1.00 96.31 106 LYS A O 1
ATOM 915 N N . SER A 1 107 ? -16.581 2.755 21.062 1.00 96.19 107 SER A N 1
ATOM 916 C CA . SER A 1 107 ? -17.627 2.019 20.348 1.00 96.19 107 SER A CA 1
ATOM 917 C C . SER A 1 107 ? -17.370 2.103 18.842 1.00 96.19 107 SER A C 1
ATOM 919 O O . SER A 1 107 ? -16.740 3.046 18.362 1.00 96.19 107 SER A O 1
ATOM 921 N N . ALA A 1 108 ? -17.809 1.103 18.088 1.00 96.88 108 ALA A N 1
ATOM 922 C CA . ALA A 1 108 ? -17.789 1.132 16.633 1.00 96.88 108 ALA A CA 1
ATOM 923 C C . ALA A 1 108 ? -18.902 0.257 16.056 1.00 96.88 108 ALA A C 1
ATOM 925 O O . ALA A 1 108 ? -19.412 -0.638 16.735 1.00 96.88 108 ALA A O 1
ATOM 926 N N . VAL A 1 109 ? -19.257 0.488 14.795 1.00 96.88 109 VAL A N 1
ATOM 927 C CA . VAL A 1 109 ? -20.251 -0.314 14.071 1.00 96.88 109 VAL A CA 1
ATOM 928 C C . VAL A 1 109 ? -19.583 -0.984 12.883 1.00 96.88 109 VAL A C 1
ATOM 930 O O . VAL A 1 109 ? -18.969 -0.318 12.057 1.00 96.88 109 VAL A O 1
ATOM 933 N N . HIS A 1 110 ? -19.699 -2.308 12.780 1.00 95.38 110 HIS A N 1
ATOM 934 C CA . HIS A 1 110 ? -19.198 -3.038 11.619 1.00 95.38 110 HIS A CA 1
ATOM 935 C C . HIS A 1 110 ? -20.081 -2.750 10.396 1.00 95.38 110 HIS A C 1
ATOM 937 O O . HIS A 1 110 ? -21.214 -3.233 10.332 1.00 95.38 110 HIS A O 1
ATOM 943 N N . LEU A 1 111 ? -19.540 -2.081 9.376 1.00 93.88 111 LEU A N 1
ATOM 944 C CA . LEU A 1 111 ? -20.286 -1.559 8.221 1.00 93.88 111 LEU A CA 1
ATOM 945 C C . LEU A 1 111 ? -21.128 -2.632 7.510 1.00 93.88 111 LEU A C 1
ATOM 947 O O . LEU A 1 111 ? -22.298 -2.422 7.217 1.00 93.88 111 LEU A O 1
ATOM 951 N N . LYS A 1 112 ? -20.568 -3.832 7.293 1.00 93.56 112 LYS A N 1
ATOM 952 C CA . LYS A 1 112 ? -21.282 -4.937 6.618 1.00 93.56 112 LYS A CA 1
ATOM 953 C C . LYS A 1 112 ? -22.391 -5.602 7.445 1.00 93.56 112 LYS A C 1
ATOM 955 O O . LYS A 1 112 ? -23.339 -6.121 6.869 1.00 93.56 112 LYS A O 1
ATOM 960 N N . THR A 1 113 ? -22.238 -5.693 8.767 1.00 96.25 113 THR A N 1
ATOM 961 C CA . THR A 1 113 ? -23.136 -6.507 9.613 1.00 96.25 113 THR A CA 1
ATOM 962 C C . THR A 1 113 ? -24.048 -5.671 10.501 1.00 96.25 113 THR A C 1
ATOM 964 O O . THR A 1 113 ? -24.962 -6.224 11.106 1.00 96.25 113 THR A O 1
ATOM 967 N N . GLY A 1 114 ? -23.779 -4.370 10.630 1.00 95.38 114 GLY A N 1
ATOM 968 C CA . GLY A 1 114 ? -24.469 -3.472 11.555 1.00 95.38 114 GLY A CA 1
ATOM 969 C C . GLY A 1 114 ? -24.207 -3.775 13.033 1.00 95.38 114 GLY A C 1
ATOM 970 O O . GLY A 1 114 ? -24.796 -3.134 13.900 1.00 95.38 114 GLY A O 1
ATOM 971 N N . LYS A 1 115 ? -23.346 -4.749 13.361 1.00 97.06 115 LYS A N 1
ATOM 972 C CA . LYS A 1 115 ? -23.071 -5.112 14.754 1.00 97.06 115 LYS A CA 1
ATOM 973 C C . LYS A 1 115 ? -22.266 -4.018 15.442 1.00 97.06 115 LYS A C 1
ATOM 975 O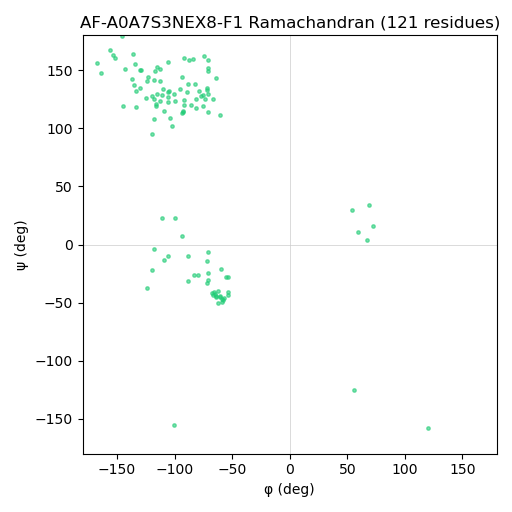 O . LYS A 1 115 ? -21.211 -3.618 14.948 1.00 97.06 115 LYS A O 1
ATOM 980 N N . GLN A 1 116 ? -22.740 -3.604 16.613 1.00 96.38 116 GLN A N 1
ATOM 981 C CA . GLN A 1 116 ? -21.964 -2.776 17.525 1.00 96.38 116 GLN A CA 1
ATOM 982 C C . GLN A 1 116 ? -20.850 -3.603 18.165 1.00 96.38 116 GLN A C 1
ATOM 984 O O . GLN A 1 116 ? -21.067 -4.731 18.614 1.00 96.38 116 GLN A O 1
ATOM 989 N N . VAL A 1 117 ? -19.655 -3.030 18.205 1.00 96.25 117 VAL A N 1
ATOM 990 C CA . VAL A 1 117 ? -18.454 -3.624 18.787 1.00 96.25 117 VAL A CA 1
ATOM 991 C C . VAL A 1 117 ? -17.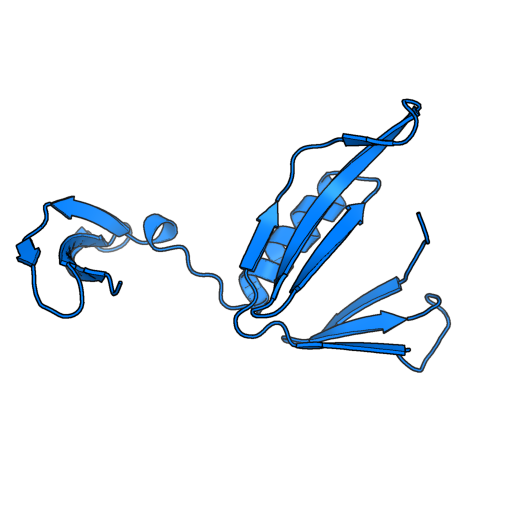708 -2.586 19.626 1.00 96.25 117 VAL A C 1
ATOM 993 O O . VAL A 1 117 ? -17.927 -1.382 19.499 1.00 96.25 117 VAL A O 1
ATOM 996 N N . ALA A 1 118 ? -16.801 -3.058 20.477 1.00 96.19 118 ALA A N 1
ATOM 997 C CA . ALA A 1 118 ? -15.837 -2.223 21.182 1.00 96.19 118 ALA A CA 1
ATOM 998 C C . ALA A 1 118 ? -14.452 -2.395 20.546 1.00 96.19 118 ALA A C 1
ATOM 1000 O O . ALA A 1 118 ? -13.995 -3.519 20.336 1.00 96.19 118 ALA A O 1
ATOM 1001 N N . VAL A 1 119 ? -13.773 -1.288 20.264 1.00 94.12 119 VAL A N 1
ATOM 1002 C CA . VAL A 1 119 ? -12.465 -1.255 19.601 1.00 94.12 119 VAL A CA 1
ATOM 1003 C C . VAL A 1 119 ? -11.450 -0.684 20.571 1.00 94.12 119 VAL A C 1
ATOM 1005 O O . VAL A 1 119 ? -11.580 0.454 21.020 1.00 94.12 119 VAL A O 1
ATOM 1008 N N . LYS A 1 120 ? -10.431 -1.478 20.905 1.00 93.62 120 LYS A N 1
ATOM 1009 C CA . LYS A 1 120 ? -9.336 -1.050 21.776 1.00 93.62 120 LYS A CA 1
ATOM 1010 C C . LYS A 1 120 ? -8.190 -0.497 20.935 1.00 93.62 120 LYS A C 1
ATOM 1012 O O . LYS A 1 120 ? -7.539 -1.235 20.204 1.00 93.62 120 LYS A O 1
ATOM 1017 N N . ILE A 1 121 ? -7.946 0.797 21.078 1.00 89.44 121 ILE A N 1
ATOM 1018 C CA . ILE A 1 121 ? -6.854 1.531 20.447 1.00 89.44 121 ILE A CA 1
ATOM 1019 C C . ILE A 1 121 ? -5.689 1.544 21.433 1.00 89.44 121 ILE A C 1
ATOM 1021 O O . ILE A 1 121 ? -5.790 2.137 22.511 1.00 89.44 121 ILE A O 1
ATOM 1025 N N . LEU A 1 122 ? -4.609 0.856 21.073 1.00 88.12 122 LEU A N 1
ATOM 1026 C CA . LEU A 1 122 ? -3.362 0.842 21.836 1.00 88.12 122 LEU A CA 1
ATOM 1027 C C . LEU A 1 122 ? -2.541 2.091 21.472 1.00 88.12 122 LEU A C 1
ATOM 1029 O O . LEU A 1 122 ? -2.504 2.468 20.301 1.00 88.12 122 LEU A O 1
ATOM 1033 N N . GLN A 1 123 ? -1.930 2.730 22.473 1.00 63.25 123 GLN A N 1
ATOM 1034 C CA . GLN A 1 123 ? -0.963 3.826 22.314 1.00 63.25 123 GLN A CA 1
ATOM 1035 C C . GLN A 1 123 ? 0.437 3.348 22.679 1.00 63.25 123 GLN A C 1
ATOM 1037 O O . GLN A 1 123 ? 0.530 2.496 23.595 1.00 63.25 123 GLN A O 1
#

Radius of gyration: 19.05 Å; Cα contacts (8 Å, |Δi|>4): 203; chains: 1; bounding box: 44×35×49 Å

InterPro domains:
  IPR000719 Protein kinase domain [PS50011] (91-123)
  IPR001849 Pleckstrin homology domain [PF00169] (2-82)
  IPR001849 Pleckstrin homology domain [PS50003] (1-83)
  IPR011009 Protein kinase-like domain superfamily [SSF56112] (74-122)
  IPR011993 PH-like domain superfamily [G3DSA:2.30.29.30] (1-85)
  IPR017441 Protein kinase, ATP binding site [PS00107] (97-120)

Foldseek 3Di:
DQDWDWDDDQQKIFTDNDPPDPDTPDIDRNAPWDKAFDDWDDDVVPAIWGKMWIDDPVDIDIDTDRDPVVSVVVSVVNCVRNVPDDPVVFKDWAAFPDQDPFATKTWIAGPVPRDIDIDGDGD

pLDDT: mean 91.02, std 6.17, range [63.25, 97.25]

Secondary structure (DSSP, 8-state):
----EEEEETTEEEEESSTT-SS-SEEEE-TT-EEEEPPPEEETTTEEEEEEEEEETTEEEEEEES-HHHHHHHHHHHHHHHT---HHHHEEEEEEEEEETTEEEEEEEETTT--EEEEEE--

Mean predicted aligned error: 7.98 Å